Protein AF-A0A8T4ZL22-F1 (afdb_monomer_lite)

Radius of gyration: 16.52 Å; chains: 1; bounding box: 36×19×47 Å

Structure (mmCIF, N/CA/C/O backbone):
data_AF-A0A8T4ZL22-F1
#
_entry.id   AF-A0A8T4ZL22-F1
#
loop_
_atom_site.group_PDB
_atom_site.id
_atom_site.type_symbol
_atom_site.label_atom_id
_atom_site.label_alt_id
_atom_site.label_comp_id
_atom_site.label_asym_id
_atom_site.label_entity_id
_atom_site.label_seq_id
_atom_site.pdbx_PDB_ins_code
_atom_site.Cartn_x
_atom_site.Cartn_y
_atom_site.Cartn_z
_atom_site.occupancy
_atom_site.B_iso_or_equiv
_atom_site.auth_seq_id
_atom_site.auth_comp_id
_atom_site.auth_asym_id
_atom_site.auth_atom_id
_atom_site.pdbx_PDB_model_num
ATOM 1 N N . MET A 1 1 ? -17.546 -7.285 -23.115 1.00 44.75 1 MET A N 1
ATOM 2 C CA . MET A 1 1 ? -16.265 -7.163 -22.375 1.00 44.75 1 MET A CA 1
ATOM 3 C C . MET A 1 1 ? -15.105 -7.289 -23.357 1.00 44.75 1 MET A C 1
ATOM 5 O O . MET A 1 1 ? -14.164 -6.515 -23.236 1.00 44.75 1 MET A O 1
ATOM 9 N N . GLU A 1 2 ? -15.245 -8.153 -24.369 1.00 44.19 2 GLU A N 1
ATOM 10 C CA . GLU A 1 2 ? -14.410 -8.295 -25.574 1.00 44.19 2 GLU A CA 1
ATOM 11 C C . GLU A 1 2 ? -13.791 -6.997 -26.107 1.00 44.19 2 GLU A C 1
ATOM 13 O O . GLU A 1 2 ? -12.572 -6.904 -26.179 1.00 44.19 2 GLU A O 1
ATOM 18 N N . GLU A 1 3 ? -14.593 -5.983 -26.462 1.00 36.44 3 GLU A N 1
ATOM 19 C CA . GLU A 1 3 ? -14.105 -4.791 -27.189 1.00 36.44 3 GLU A CA 1
ATOM 20 C C . GLU A 1 3 ? -12.951 -4.055 -26.491 1.00 36.44 3 GLU A C 1
ATOM 22 O O . GLU A 1 3 ? -12.108 -3.444 -27.144 1.00 36.44 3 GLU A O 1
ATOM 27 N N . LYS A 1 4 ? -12.888 -4.136 -25.156 1.00 37.00 4 LYS A N 1
ATOM 28 C CA . LYS A 1 4 ? -11.855 -3.482 -24.341 1.00 37.00 4 LYS A CA 1
ATOM 29 C C . LYS A 1 4 ? -10.507 -4.201 -24.416 1.00 37.00 4 LYS A C 1
ATOM 31 O O . LYS A 1 4 ? -9.484 -3.562 -24.203 1.00 37.00 4 LYS A O 1
ATOM 36 N N . TYR A 1 5 ? -10.521 -5.500 -24.708 1.00 42.88 5 TYR A N 1
ATOM 37 C CA . TYR A 1 5 ? -9.331 -6.317 -24.939 1.00 42.88 5 TYR A CA 1
ATOM 38 C C . TYR A 1 5 ? -8.948 -6.296 -26.429 1.00 42.88 5 TYR A C 1
ATOM 40 O O . TYR A 1 5 ? -7.791 -6.039 -26.737 1.00 42.88 5 TYR A O 1
ATOM 48 N N . LEU A 1 6 ? -9.924 -6.356 -27.344 1.00 44.09 6 LEU A N 1
ATOM 49 C CA . LEU A 1 6 ? -9.715 -6.260 -28.802 1.00 44.09 6 LEU A CA 1
ATOM 50 C C . LEU A 1 6 ? -9.144 -4.913 -29.284 1.00 44.09 6 LEU A C 1
ATOM 52 O O . LEU A 1 6 ?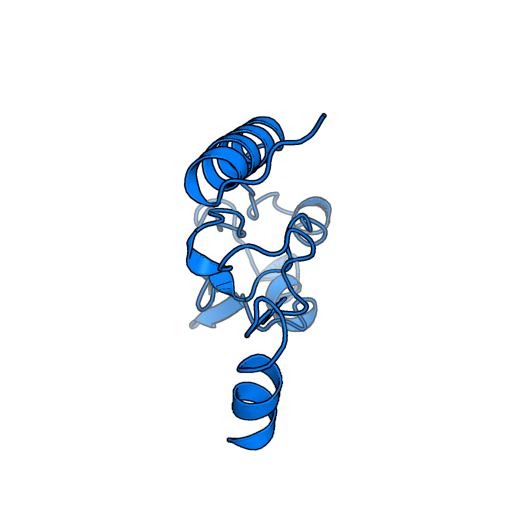 -8.434 -4.855 -30.285 1.00 44.09 6 LEU A O 1
ATOM 56 N N . ALA A 1 7 ? -9.451 -3.800 -28.609 1.00 41.69 7 ALA A N 1
ATOM 57 C CA . ALA A 1 7 ? -8.809 -2.510 -28.891 1.00 41.69 7 ALA A CA 1
ATOM 58 C C . ALA A 1 7 ? -7.392 -2.418 -28.300 1.00 41.69 7 ALA A C 1
ATOM 60 O O . ALA A 1 7 ? -6.558 -1.644 -28.769 1.00 41.69 7 ALA A O 1
ATOM 61 N N . ALA A 1 8 ? -7.130 -3.202 -27.255 1.00 42.50 8 ALA A N 1
ATOM 62 C CA . ALA A 1 8 ? -5.831 -3.298 -26.620 1.00 42.50 8 ALA A CA 1
ATOM 63 C C . ALA A 1 8 ? -4.870 -4.129 -27.494 1.00 42.50 8 ALA A C 1
ATOM 65 O O . ALA A 1 8 ? -3.717 -3.737 -27.680 1.00 42.50 8 ALA A O 1
ATOM 66 N N . GLU A 1 9 ? -5.411 -5.151 -28.159 1.00 44.50 9 GLU A N 1
ATOM 67 C CA . GLU A 1 9 ? -4.865 -5.900 -29.299 1.00 44.50 9 GLU A CA 1
ATOM 68 C C . GLU A 1 9 ? -4.646 -5.023 -30.577 1.00 44.50 9 GLU A C 1
ATOM 70 O O . GLU A 1 9 ? -4.795 -5.514 -31.691 1.00 44.50 9 GLU A O 1
ATOM 75 N N . ARG A 1 10 ? -4.298 -3.709 -30.462 1.00 41.94 10 ARG A N 1
ATOM 76 C CA . ARG A 1 10 ? -4.010 -2.779 -31.604 1.00 41.94 10 ARG A CA 1
ATOM 77 C C . ARG A 1 10 ? -2.966 -1.591 -31.458 1.00 41.94 10 ARG A C 1
ATOM 79 O O . ARG A 1 10 ? -3.118 -0.615 -32.190 1.00 41.94 10 ARG A O 1
ATOM 86 N N . TYR A 1 11 ? -1.897 -1.569 -30.609 1.00 42.81 11 TYR A N 1
ATOM 87 C CA . TYR A 1 11 ? -0.840 -0.484 -30.634 1.00 42.81 11 TYR A CA 1
ATOM 88 C C . TYR A 1 11 ? 0.720 -0.718 -30.383 1.00 42.81 11 TYR A C 1
ATOM 90 O O . TYR A 1 11 ? 1.511 0.072 -30.880 1.00 42.81 11 TYR A O 1
ATOM 98 N N . TYR A 1 12 ? 1.246 -1.744 -29.674 1.00 51.03 12 TYR A N 1
ATOM 99 C CA . TYR A 1 12 ? 2.666 -2.225 -29.653 1.00 51.03 12 TYR A CA 1
ATOM 100 C C . TYR A 1 12 ? 3.252 -2.584 -31.034 1.00 51.03 12 TYR A C 1
ATOM 102 O O . TYR A 1 12 ? 4.440 -2.346 -31.216 1.00 51.03 12 TYR A O 1
ATOM 110 N N . GLY A 1 13 ? 2.604 -3.301 -31.964 1.00 51.50 13 GLY A N 1
ATOM 111 C CA . GLY A 1 13 ? 1.216 -3.278 -32.464 1.00 51.50 13 GLY A CA 1
ATOM 112 C C . GLY A 1 13 ? -0.011 -3.692 -31.632 1.00 51.50 13 GLY A C 1
ATOM 113 O O . GLY A 1 13 ? -1.083 -3.610 -32.200 1.00 51.50 13 GLY A O 1
ATOM 114 N N . GLU A 1 14 ? 0.084 -4.026 -30.332 1.00 44.62 14 GLU A N 1
ATOM 115 C CA . GLU A 1 14 ? -0.989 -4.259 -29.319 1.00 44.62 14 GLU A CA 1
ATOM 116 C C . GLU A 1 14 ? -0.784 -3.623 -27.874 1.00 44.62 14 GLU A C 1
ATOM 118 O O . GLU A 1 14 ? -0.682 -4.352 -26.892 1.00 44.62 14 GLU A O 1
ATOM 123 N N . LYS A 1 15 ? -0.638 -2.281 -27.665 1.00 45.28 15 LYS A N 1
ATOM 124 C CA . LYS A 1 15 ? -0.145 -1.688 -26.372 1.00 45.28 15 LYS A CA 1
ATOM 125 C C . LYS A 1 15 ? -1.263 -1.560 -25.334 1.00 45.28 15 LYS A C 1
ATOM 127 O O . LYS A 1 15 ? -1.769 -0.465 -25.080 1.00 45.28 15 LYS A O 1
ATOM 132 N N . VAL A 1 16 ? -1.539 -2.651 -24.630 1.00 47.50 16 VAL A N 1
ATOM 133 C CA . VAL A 1 16 ? -2.344 -2.644 -23.400 1.00 47.50 16 VAL A CA 1
ATOM 134 C C . VAL A 1 16 ? -1.576 -1.967 -22.254 1.00 47.50 16 VAL A C 1
ATOM 136 O O . VAL A 1 16 ? -1.075 -2.615 -21.333 1.00 47.50 16 VAL A O 1
ATOM 139 N N . ILE A 1 17 ? -1.465 -0.635 -22.286 1.00 51.94 17 ILE A N 1
ATOM 140 C CA . ILE A 1 17 ? -1.069 0.136 -21.103 1.00 51.94 17 ILE A CA 1
ATOM 141 C C . ILE A 1 17 ? -2.268 0.115 -20.156 1.00 51.94 17 ILE A C 1
ATOM 143 O O . ILE A 1 17 ? -3.144 0.976 -20.214 1.00 51.94 17 ILE A O 1
ATOM 147 N N . ALA A 1 18 ? -2.329 -0.918 -19.316 1.00 55.28 18 ALA A N 1
ATOM 148 C CA . ALA A 1 18 ? -3.328 -1.016 -18.264 1.00 55.28 18 ALA A CA 1
ATOM 149 C C . ALA A 1 18 ? -3.287 0.290 -17.436 1.00 55.28 18 ALA A C 1
ATOM 151 O O . ALA A 1 18 ? -2.185 0.710 -17.070 1.00 55.28 18 ALA A O 1
ATOM 152 N N . PRO A 1 19 ? -4.421 0.962 -17.150 1.00 59.53 19 PRO A N 1
ATOM 153 C CA . PRO A 1 19 ? -4.434 2.297 -16.530 1.00 59.53 19 PRO A CA 1
ATOM 154 C C . PRO A 1 19 ? -3.685 2.367 -15.185 1.00 59.53 19 PRO A C 1
ATOM 156 O O . PRO A 1 19 ? -3.197 3.423 -14.792 1.00 59.53 19 PRO A O 1
ATOM 159 N N . GLN A 1 20 ? -3.528 1.225 -14.515 1.00 65.00 20 GLN A N 1
ATOM 160 C CA . GLN A 1 20 ? -2.734 1.017 -13.306 1.00 65.00 20 GLN A CA 1
ATOM 161 C C . GLN A 1 20 ? -1.203 0.953 -13.517 1.00 65.00 20 GLN A C 1
ATOM 163 O O . GLN A 1 20 ? -0.467 0.779 -12.544 1.00 65.00 20 GLN A O 1
ATOM 168 N N . ASN A 1 21 ? -0.690 1.061 -14.749 1.00 80.56 21 ASN A N 1
ATOM 169 C CA . ASN A 1 21 ? 0.739 0.967 -15.065 1.00 80.56 21 ASN A CA 1
ATOM 170 C C . ASN A 1 21 ? 1.196 1.951 -16.169 1.00 80.56 21 ASN A C 1
ATOM 172 O O . ASN A 1 21 ? 1.210 1.582 -17.344 1.00 80.56 21 ASN A O 1
ATOM 176 N N . PRO A 1 22 ? 1.700 3.150 -15.825 1.00 78.88 22 PRO A N 1
ATOM 177 C CA . PRO A 1 22 ? 2.174 4.124 -16.811 1.00 78.88 22 PRO A CA 1
ATOM 178 C C . PRO A 1 22 ? 3.480 3.716 -17.520 1.00 78.88 22 PRO A C 1
ATOM 180 O O . PRO A 1 22 ? 3.900 4.393 -18.454 1.00 78.88 22 PRO A O 1
ATOM 183 N N . PHE A 1 23 ? 4.152 2.635 -17.102 1.00 82.31 23 PHE A N 1
ATOM 184 C CA . PHE A 1 23 ? 5.466 2.255 -17.637 1.00 82.31 23 PHE A CA 1
ATOM 185 C C . PHE A 1 23 ? 5.414 1.429 -18.931 1.00 82.31 23 PHE A C 1
ATOM 187 O O . PHE A 1 23 ? 6.462 1.169 -19.516 1.00 82.31 23 PHE A O 1
ATOM 194 N N . GLY A 1 24 ? 4.228 1.016 -19.397 1.00 80.94 24 GLY A N 1
ATOM 195 C CA . GLY A 1 24 ? 4.079 0.324 -20.685 1.00 80.94 24 GLY A CA 1
ATOM 196 C C . GLY A 1 24 ? 4.710 -1.076 -20.748 1.00 80.94 24 GLY A C 1
ATOM 197 O O . GLY A 1 24 ? 5.147 -1.502 -21.821 1.00 80.94 24 GLY A O 1
ATOM 198 N N . PHE A 1 25 ? 4.740 -1.774 -19.610 1.00 84.44 25 PHE A N 1
ATOM 199 C CA . PHE A 1 25 ? 5.134 -3.183 -19.461 1.00 84.44 25 PHE A CA 1
ATOM 200 C C . PHE A 1 25 ? 3.933 -4.028 -18.994 1.00 84.44 25 PHE A C 1
ATOM 202 O O . PHE A 1 25 ? 2.983 -3.466 -18.438 1.00 84.44 25 PHE A O 1
ATOM 209 N N . PRO A 1 26 ? 3.959 -5.367 -19.123 1.00 86.62 26 PRO A N 1
ATOM 210 C CA . PRO A 1 26 ? 2.933 -6.213 -18.520 1.00 86.62 26 PRO A CA 1
ATOM 211 C C . PRO A 1 26 ? 2.866 -6.003 -17.003 1.00 86.62 26 PRO A C 1
ATOM 213 O O . PRO A 1 26 ? 3.873 -6.103 -16.299 1.00 86.62 26 PRO A O 1
ATOM 216 N N . ARG A 1 27 ? 1.669 -5.715 -16.476 1.00 87.75 27 ARG A N 1
ATOM 217 C CA . ARG A 1 27 ? 1.467 -5.377 -15.054 1.00 87.75 27 ARG A CA 1
ATOM 218 C C . ARG A 1 27 ? 1.910 -6.494 -14.099 1.00 87.75 27 ARG A C 1
ATOM 220 O O . ARG A 1 27 ? 2.331 -6.197 -12.979 1.00 87.75 27 ARG A O 1
ATOM 227 N N . ILE A 1 28 ? 1.842 -7.746 -14.550 1.00 90.06 28 ILE A N 1
ATOM 228 C CA . ILE A 1 28 ? 2.277 -8.939 -13.812 1.00 90.06 28 ILE A CA 1
ATOM 229 C C . ILE A 1 28 ? 3.791 -8.951 -13.531 1.00 90.06 28 ILE A C 1
ATOM 231 O O . ILE A 1 28 ? 4.211 -9.469 -12.505 1.00 90.06 28 ILE A O 1
ATOM 235 N N . GLU A 1 29 ? 4.612 -8.317 -14.377 1.00 90.12 29 GLU A N 1
ATOM 236 C CA . GLU A 1 29 ? 6.074 -8.295 -14.205 1.00 90.12 29 GLU A CA 1
ATOM 237 C C . GLU A 1 29 ? 6.585 -7.182 -13.280 1.00 90.12 29 GLU A C 1
ATOM 239 O O . GLU A 1 29 ? 7.782 -7.106 -13.002 1.00 90.12 29 GLU A O 1
ATOM 244 N N . ILE A 1 30 ? 5.700 -6.304 -12.801 1.00 92.50 30 ILE A N 1
ATOM 245 C CA . ILE A 1 30 ? 6.056 -5.277 -11.823 1.00 92.50 30 ILE A CA 1
ATOM 246 C C . ILE A 1 30 ? 5.580 -5.737 -10.444 1.00 92.50 30 ILE A C 1
ATOM 248 O O . ILE A 1 30 ? 4.397 -5.627 -10.103 1.00 92.50 30 ILE A O 1
ATOM 252 N N . SER A 1 31 ? 6.516 -6.204 -9.620 1.00 94.88 31 SER A N 1
ATOM 253 C CA . SER A 1 31 ? 6.287 -6.509 -8.206 1.00 94.88 31 SER A CA 1
ATOM 254 C C . SER A 1 31 ? 6.233 -5.208 -7.399 1.00 94.88 31 SER A C 1
ATOM 256 O O . SER A 1 31 ? 7.142 -4.886 -6.634 1.00 94.88 31 SER A O 1
ATOM 258 N N . TRP A 1 32 ? 5.159 -4.444 -7.615 1.00 95.38 32 TRP A N 1
ATOM 259 C CA . TRP A 1 32 ? 4.757 -3.265 -6.853 1.00 95.38 32 TRP A CA 1
ATOM 260 C C . TRP A 1 32 ? 3.302 -3.419 -6.427 1.00 95.38 32 TRP A C 1
ATOM 262 O O . TRP A 1 32 ? 2.399 -3.364 -7.262 1.00 95.38 32 TRP A O 1
ATOM 272 N N . TYR A 1 33 ? 3.073 -3.635 -5.139 1.00 96.62 33 TYR A N 1
ATOM 273 C CA . TYR A 1 33 ? 1.751 -3.798 -4.541 1.00 96.62 33 TYR A CA 1
ATOM 274 C C . TYR A 1 33 ? 1.869 -3.694 -3.015 1.00 96.62 33 TYR A C 1
ATOM 276 O O . TYR A 1 33 ? 2.971 -3.871 -2.484 1.00 96.62 33 TYR A O 1
ATOM 284 N N . PRO A 1 34 ? 0.774 -3.386 -2.300 1.00 97.69 34 PRO A N 1
ATOM 285 C CA . PRO A 1 34 ? 0.783 -3.364 -0.848 1.00 97.69 34 PRO A CA 1
ATOM 286 C C . PRO A 1 34 ? 0.950 -4.772 -0.270 1.00 97.69 34 PRO A C 1
ATOM 288 O O . PRO A 1 34 ? 0.511 -5.764 -0.846 1.00 97.69 34 PRO A O 1
ATOM 291 N N . THR A 1 35 ? 1.512 -4.832 0.930 1.00 98.00 35 THR A N 1
ATOM 292 C CA . THR A 1 35 ? 1.418 -5.970 1.852 1.00 98.00 35 THR A CA 1
ATOM 293 C C . THR A 1 35 ? 0.855 -5.480 3.183 1.00 98.00 35 THR A C 1
ATOM 295 O O . THR A 1 35 ? 0.963 -4.290 3.490 1.00 98.00 35 THR A O 1
ATOM 298 N N . ILE A 1 36 ? 0.246 -6.377 3.962 1.00 97.94 36 ILE A N 1
ATOM 299 C CA . ILE A 1 36 ? -0.287 -6.080 5.297 1.00 97.94 36 ILE A CA 1
ATOM 300 C C . ILE A 1 36 ? 0.488 -6.894 6.331 1.00 97.94 36 ILE A C 1
ATOM 302 O O . ILE A 1 36 ? 0.559 -8.116 6.233 1.00 97.94 36 ILE A O 1
ATOM 306 N N . ASP A 1 37 ? 1.029 -6.214 7.337 1.00 97.69 37 ASP A N 1
ATOM 307 C CA . ASP A 1 37 ? 1.572 -6.820 8.549 1.00 97.69 37 ASP A CA 1
ATOM 308 C C . ASP A 1 37 ? 0.412 -7.204 9.495 1.00 97.69 37 ASP A C 1
ATOM 310 O O . ASP A 1 37 ? -0.253 -6.313 10.039 1.00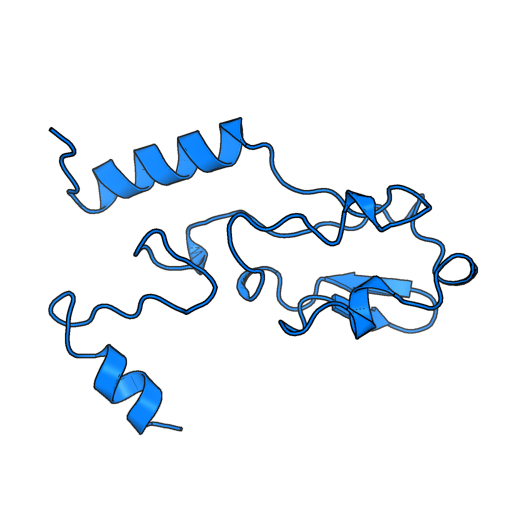 97.69 37 ASP A O 1
ATOM 314 N N . PRO A 1 38 ? 0.140 -8.506 9.719 1.00 94.94 38 PRO A N 1
ATOM 315 C CA . PRO A 1 38 ? -0.992 -8.953 10.527 1.00 94.94 38 PRO A CA 1
ATOM 316 C C . PRO A 1 38 ? -0.801 -8.726 12.033 1.00 94.94 38 PRO A C 1
ATOM 318 O O . PRO A 1 38 ? -1.772 -8.855 12.771 1.00 94.94 38 PRO A O 1
ATOM 321 N N . GLN A 1 39 ? 0.410 -8.398 12.503 1.00 96.44 39 GLN A N 1
ATOM 322 C CA . GLN A 1 39 ? 0.658 -8.033 13.904 1.00 96.44 39 GLN A CA 1
ATOM 323 C C . GLN A 1 39 ? 0.383 -6.546 14.166 1.00 96.44 39 GLN A C 1
ATOM 325 O O . GLN A 1 39 ? 0.105 -6.162 15.299 1.00 96.44 39 GLN A O 1
ATOM 330 N N . LYS A 1 40 ? 0.442 -5.708 13.122 1.00 97.00 40 LYS A N 1
ATOM 331 C CA . LYS A 1 40 ? 0.115 -4.274 13.190 1.00 97.00 40 LYS A CA 1
ATOM 332 C C . LYS A 1 40 ? -1.300 -3.949 12.715 1.00 97.00 40 LYS A C 1
ATOM 334 O O . LYS A 1 40 ? -1.804 -2.864 13.003 1.00 97.00 40 LYS A O 1
ATOM 339 N N . CYS A 1 41 ? -1.929 -4.817 11.926 1.00 97.31 41 CYS A N 1
ATOM 340 C CA . CYS A 1 41 ? -3.262 -4.567 11.385 1.00 97.31 41 CYS A CA 1
ATOM 341 C C . CYS A 1 41 ? -4.319 -4.626 12.497 1.00 97.31 41 CYS A C 1
ATOM 343 O O . CYS A 1 41 ? -4.543 -5.676 13.090 1.00 97.31 41 CYS A O 1
ATOM 345 N N . ASP A 1 42 ? -4.981 -3.498 12.746 1.00 95.75 42 ASP A N 1
ATOM 346 C CA . ASP A 1 42 ? -6.082 -3.378 13.700 1.00 95.75 42 ASP A CA 1
ATOM 347 C C . ASP A 1 42 ? -7.204 -2.550 13.051 1.00 95.75 42 ASP A C 1
ATOM 349 O O . ASP A 1 42 ? -7.182 -1.315 13.122 1.00 95.75 42 ASP A O 1
ATOM 353 N N . PRO A 1 43 ? -8.164 -3.202 12.367 1.00 94.50 43 PRO A N 1
ATOM 354 C CA . PRO A 1 43 ? -9.244 -2.504 11.677 1.00 94.50 43 PRO A CA 1
ATOM 355 C C . PRO A 1 43 ? -10.146 -1.675 12.598 1.00 94.50 43 PRO A C 1
ATOM 357 O O . PRO A 1 43 ? -10.777 -0.739 12.114 1.00 94.50 43 PRO A O 1
ATOM 360 N N . SER A 1 44 ? -10.167 -1.935 13.914 1.00 93.75 44 SER A N 1
ATOM 361 C CA . SER A 1 44 ? -10.952 -1.132 14.867 1.00 93.75 44 SER A CA 1
ATOM 362 C C . SER A 1 44 ? -10.465 0.321 14.969 1.00 93.75 44 SER A C 1
ATOM 364 O O . SER A 1 44 ? -11.236 1.211 15.316 1.00 93.75 44 SER A O 1
ATOM 366 N N . LYS A 1 45 ? -9.199 0.582 14.608 1.00 95.06 45 LYS A N 1
ATOM 367 C CA . LYS A 1 45 ? -8.580 1.918 14.629 1.00 95.06 45 LYS A CA 1
ATOM 368 C C . LYS A 1 45 ? -8.759 2.719 13.338 1.00 95.06 45 LYS A C 1
ATOM 370 O O . LYS A 1 45 ? -8.322 3.866 13.283 1.00 95.06 45 LYS A O 1
ATOM 375 N N . CYS A 1 46 ? -9.326 2.128 12.285 1.00 95.38 46 CYS A N 1
ATOM 376 C CA . CYS A 1 46 ? -9.466 2.786 10.981 1.00 95.38 46 CYS A CA 1
ATOM 377 C C . CYS A 1 46 ? -10.747 2.443 10.210 1.00 95.38 46 CYS A C 1
ATOM 379 O O . CYS A 1 46 ? -10.859 2.861 9.062 1.00 95.38 46 CYS A O 1
ATOM 381 N N . ASP A 1 47 ? -11.655 1.664 10.800 1.00 95.06 47 ASP A N 1
ATOM 382 C CA . ASP A 1 47 ? -12.887 1.148 10.188 1.00 95.06 47 ASP A CA 1
ATOM 383 C C . ASP A 1 47 ? -12.691 0.668 8.739 1.00 95.06 47 ASP A C 1
ATOM 385 O O . ASP A 1 47 ? -13.296 1.154 7.788 1.00 95.06 47 ASP A O 1
ATOM 389 N N . TYR A 1 48 ? -11.738 -0.253 8.562 1.00 95.44 48 TYR A N 1
ATOM 390 C CA . TYR A 1 48 ? -11.403 -0.857 7.266 1.00 95.44 48 TYR A CA 1
ATOM 391 C C . TYR A 1 48 ? -11.013 0.142 6.153 1.00 95.44 48 TYR A C 1
ATOM 393 O O . TYR A 1 48 ? -11.030 -0.233 4.983 1.00 95.44 48 TYR A O 1
ATOM 401 N N . PHE A 1 49 ? -10.568 1.366 6.491 1.00 96.12 49 PHE A N 1
ATOM 402 C CA . PHE A 1 49 ? -10.228 2.456 5.553 1.00 96.12 49 PHE A CA 1
ATOM 403 C C . PHE A 1 49 ? -9.528 2.023 4.254 1.00 96.12 49 PHE A C 1
ATOM 405 O O . PHE A 1 49 ? -9.823 2.556 3.189 1.00 96.12 49 PHE A O 1
ATOM 412 N N . CYS A 1 50 ? -8.576 1.086 4.308 1.00 97.12 50 CYS A N 1
ATOM 413 C CA . CYS A 1 50 ? -7.844 0.642 3.121 1.00 97.12 50 CYS A CA 1
ATOM 414 C C . CYS A 1 50 ? -8.697 -0.117 2.094 1.00 97.12 50 CYS A C 1
ATOM 416 O O . CYS A 1 50 ? -8.352 -0.071 0.915 1.00 97.12 50 CYS A O 1
ATOM 418 N N . VAL A 1 51 ? -9.784 -0.770 2.513 1.00 97.06 51 VAL A N 1
ATOM 419 C CA . VAL A 1 51 ? -10.768 -1.412 1.629 1.00 97.06 51 VAL A CA 1
ATOM 420 C C . VAL A 1 51 ? -11.573 -0.327 0.912 1.00 97.06 51 VAL A C 1
ATOM 422 O O . VAL A 1 51 ? -11.473 -0.207 -0.307 1.00 97.06 51 VAL A O 1
ATOM 425 N N . GLU A 1 52 ? -12.244 0.546 1.669 1.00 95.19 52 GLU A N 1
ATOM 426 C CA . GLU A 1 52 ? -13.094 1.626 1.137 1.00 95.19 52 GLU A CA 1
ATOM 427 C C . GLU A 1 52 ? -12.322 2.634 0.269 1.00 95.19 52 GLU A C 1
ATOM 429 O O . GLU A 1 52 ? -12.790 3.068 -0.783 1.00 95.19 52 GLU A O 1
ATOM 434 N N . TYR A 1 53 ? -11.096 2.989 0.666 1.00 94.88 53 TYR A N 1
ATOM 435 C CA . TYR A 1 53 ? -10.250 3.919 -0.084 1.00 94.88 53 TYR A CA 1
ATOM 436 C C . TYR A 1 53 ? -9.713 3.329 -1.402 1.00 94.88 53 TYR A C 1
ATOM 438 O O . TYR A 1 53 ? -9.312 4.067 -2.3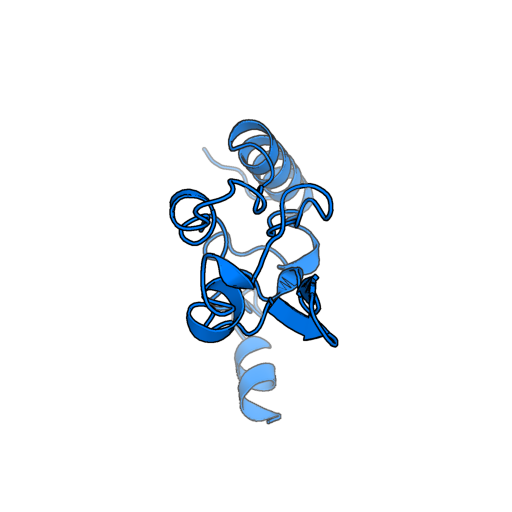08 1.00 94.88 53 TYR A O 1
ATOM 446 N N . CYS A 1 54 ? -9.641 2.002 -1.533 1.00 95.81 54 CYS A N 1
ATOM 447 C CA . CYS A 1 54 ? -9.004 1.378 -2.684 1.00 95.81 54 CYS A CA 1
ATOM 448 C C . CYS A 1 54 ? -9.989 1.163 -3.837 1.00 95.81 54 CYS A C 1
ATOM 450 O O . CYS A 1 54 ? -10.506 0.068 -4.041 1.00 95.81 54 CYS A O 1
ATOM 452 N N . HIS A 1 55 ? -10.142 2.178 -4.693 1.00 92.19 55 HIS A N 1
ATOM 453 C CA . HIS A 1 55 ? -10.932 2.073 -5.932 1.00 92.19 55 HIS A CA 1
ATOM 454 C C . HIS A 1 55 ? -10.511 0.903 -6.851 1.00 92.19 55 HIS A C 1
ATOM 456 O O . HIS A 1 55 ? -11.309 0.435 -7.658 1.00 92.19 55 HIS A O 1
ATOM 462 N N . MET A 1 56 ? -9.270 0.417 -6.718 1.00 93.56 56 MET A N 1
ATOM 463 C CA . MET A 1 56 ? -8.740 -0.735 -7.458 1.00 93.56 56 MET A CA 1
ATOM 464 C C . MET A 1 56 ? -9.078 -2.096 -6.818 1.00 93.56 56 MET A C 1
ATOM 466 O O . MET A 1 56 ? -8.634 -3.119 -7.326 1.00 93.56 56 MET A O 1
ATOM 470 N N . LYS A 1 57 ? -9.827 -2.136 -5.706 1.00 94.69 57 LYS A N 1
ATOM 471 C CA . LYS A 1 57 ? -10.262 -3.369 -5.016 1.00 94.69 57 LYS A CA 1
ATOM 472 C C . LYS A 1 57 ? -9.125 -4.356 -4.698 1.00 94.69 57 LYS A C 1
ATOM 474 O O . LYS A 1 57 ? -9.299 -5.566 -4.728 1.00 94.69 57 LYS A O 1
ATOM 479 N N . VAL A 1 58 ? -7.944 -3.821 -4.386 1.00 97.25 58 VAL A N 1
ATOM 480 C CA . VAL A 1 58 ? -6.745 -4.608 -4.032 1.00 97.25 58 VAL A CA 1
ATOM 481 C C . VAL A 1 58 ? -6.916 -5.305 -2.680 1.00 97.25 58 VAL A C 1
ATOM 483 O O . VAL A 1 58 ? -6.303 -6.344 -2.436 1.00 97.25 58 VAL A O 1
ATOM 486 N N . PHE A 1 59 ? -7.732 -4.720 -1.801 1.00 97.94 59 PHE A N 1
ATOM 487 C CA . PHE A 1 59 ? -7.990 -5.196 -0.451 1.00 97.94 59 PHE A CA 1
ATOM 488 C C . PHE A 1 59 ? -9.432 -5.675 -0.301 1.00 97.94 59 PHE A C 1
ATOM 490 O O . PHE A 1 59 ? -10.346 -5.024 -0.803 1.00 97.94 59 PHE A O 1
ATOM 497 N N . GLU A 1 60 ? -9.628 -6.729 0.485 1.00 97.31 60 GLU A N 1
ATOM 498 C CA . GLU A 1 60 ? -10.946 -7.178 0.940 1.00 97.31 60 GLU A CA 1
ATOM 499 C C . GLU A 1 60 ? -10.954 -7.433 2.448 1.00 97.31 60 GLU A C 1
ATOM 501 O O . GLU A 1 60 ? -9.929 -7.747 3.066 1.00 97.31 60 GLU A O 1
ATOM 506 N N . ARG A 1 61 ? -12.142 -7.308 3.043 1.00 95.69 61 ARG A N 1
ATOM 507 C CA . ARG A 1 61 ? -12.407 -7.695 4.427 1.00 95.69 61 ARG A CA 1
ATOM 508 C C . ARG A 1 61 ? -12.663 -9.200 4.497 1.00 95.69 61 ARG A C 1
ATOM 510 O O . ARG A 1 61 ? -13.622 -9.695 3.916 1.00 95.69 61 ARG A O 1
ATOM 517 N N . VAL A 1 62 ? -11.854 -9.904 5.282 1.00 93.75 62 VAL A N 1
ATOM 518 C CA . VAL A 1 62 ? -11.999 -11.338 5.552 1.00 93.75 62 VAL A CA 1
ATOM 519 C C . VAL A 1 62 ? -12.219 -11.510 7.053 1.00 93.75 62 VAL A C 1
ATOM 521 O O . VAL A 1 62 ? -11.273 -11.515 7.839 1.00 93.75 62 VAL A O 1
ATOM 524 N N . GLY A 1 63 ? -13.491 -11.584 7.452 1.00 91.75 63 GLY A N 1
ATOM 525 C CA . GLY A 1 63 ? -13.902 -11.635 8.858 1.00 91.75 63 GLY A CA 1
ATOM 526 C C . GLY A 1 63 ? -13.633 -10.322 9.602 1.00 91.75 63 GLY A C 1
ATOM 527 O O . GLY A 1 63 ? -14.232 -9.286 9.299 1.00 91.75 63 GLY A O 1
ATOM 528 N N . ASP A 1 64 ? -12.746 -10.388 10.592 1.00 91.38 64 ASP A N 1
ATOM 529 C CA . ASP A 1 64 ? -12.242 -9.277 11.410 1.00 91.38 64 ASP A CA 1
ATOM 530 C C . ASP A 1 64 ? -10.941 -8.654 10.862 1.00 91.38 64 ASP A C 1
ATOM 532 O O . ASP A 1 64 ? -10.412 -7.711 11.448 1.00 91.38 64 ASP A O 1
ATOM 536 N N . LYS A 1 65 ? -10.412 -9.171 9.743 1.00 92.44 65 LYS A N 1
ATOM 537 C CA . LYS A 1 65 ? -9.120 -8.774 9.160 1.00 92.44 65 LYS A CA 1
ATOM 538 C C . LYS A 1 65 ? -9.262 -8.237 7.741 1.00 92.44 65 LYS A C 1
ATOM 540 O O . LYS A 1 65 ? -10.305 -8.363 7.101 1.00 92.44 65 LYS A O 1
ATOM 545 N N . VAL A 1 66 ? -8.177 -7.654 7.237 1.00 96.81 66 VAL A N 1
ATOM 546 C CA . VAL A 1 66 ? -8.030 -7.246 5.834 1.00 96.81 66 VAL A CA 1
ATOM 547 C C . VAL A 1 66 ? -6.976 -8.119 5.162 1.00 96.81 66 VAL A C 1
ATOM 549 O O . VAL A 1 66 ? -5.930 -8.392 5.751 1.00 96.81 66 VAL A O 1
ATOM 552 N N . GLN A 1 67 ? -7.238 -8.531 3.924 1.00 97.19 67 GLN A N 1
ATOM 553 C CA . GLN A 1 67 ? -6.284 -9.239 3.069 1.00 97.19 67 GLN A CA 1
ATOM 554 C C . GLN A 1 67 ? -6.053 -8.477 1.761 1.00 97.19 67 GLN A C 1
ATOM 556 O O . GLN A 1 67 ? -6.879 -7.665 1.351 1.00 97.19 67 GLN A O 1
ATOM 561 N N . VAL A 1 68 ? -4.916 -8.738 1.114 1.00 97.75 68 VAL A N 1
ATOM 562 C CA . VAL A 1 68 ? -4.621 -8.282 -0.252 1.00 97.75 68 VAL A CA 1
ATOM 563 C C . VAL A 1 68 ? -5.037 -9.403 -1.201 1.00 97.75 68 VAL A C 1
ATOM 565 O O . VAL A 1 68 ? -4.398 -10.452 -1.202 1.00 97.75 68 VAL A O 1
ATOM 568 N N . VAL A 1 69 ? -6.108 -9.194 -1.966 1.00 97.31 69 VAL A N 1
ATOM 569 C CA . VAL A 1 69 ? -6.717 -10.227 -2.828 1.00 97.31 69 VAL A CA 1
ATOM 570 C C . VAL A 1 69 ? -6.333 -10.083 -4.298 1.00 97.31 69 VAL A C 1
ATOM 572 O O . VAL A 1 69 ? -6.131 -11.087 -4.974 1.00 97.31 69 VAL A O 1
ATOM 575 N N . ASP A 1 70 ? -6.142 -8.851 -4.776 1.00 95.25 70 ASP A N 1
ATOM 576 C CA . ASP A 1 70 ? -5.656 -8.568 -6.129 1.00 95.25 70 ASP A CA 1
ATOM 577 C C . ASP A 1 70 ? -4.466 -7.593 -6.077 1.00 95.25 70 ASP A C 1
ATOM 579 O O . ASP A 1 70 ? -4.617 -6.382 -6.279 1.00 95.25 70 ASP A O 1
ATOM 583 N N . PRO A 1 71 ? -3.251 -8.088 -5.769 1.00 95.19 71 PRO A N 1
ATOM 584 C CA . PRO A 1 71 ? -2.066 -7.240 -5.681 1.00 95.19 71 PRO A CA 1
ATOM 585 C C . PRO A 1 71 ? -1.750 -6.549 -7.016 1.00 95.19 71 PRO A C 1
ATOM 587 O O . PRO A 1 71 ? -1.354 -5.380 -7.035 1.00 95.19 71 PRO A O 1
ATOM 590 N N . HIS A 1 72 ? -1.945 -7.232 -8.147 1.00 92.44 72 HIS A N 1
ATOM 591 C CA . HIS A 1 72 ? -1.562 -6.704 -9.456 1.00 92.44 72 HIS A CA 1
ATOM 592 C C . HIS A 1 72 ? -2.552 -5.676 -10.016 1.00 92.44 72 HIS A C 1
ATOM 594 O O . HIS A 1 72 ? -2.166 -4.902 -10.892 1.00 92.44 72 HIS A O 1
ATOM 600 N N . ASN A 1 73 ? -3.759 -5.538 -9.465 1.00 93.06 73 ASN A N 1
ATOM 601 C CA . ASN A 1 73 ? -4.613 -4.394 -9.788 1.00 93.06 73 ASN A CA 1
ATOM 602 C C . ASN A 1 73 ? -4.169 -3.080 -9.112 1.00 93.06 73 ASN A C 1
ATOM 604 O O . ASN A 1 73 ? -4.685 -2.011 -9.426 1.00 93.06 73 ASN A O 1
ATOM 608 N N . CYS A 1 74 ? -3.174 -3.104 -8.214 1.00 94.25 74 CYS A N 1
ATOM 609 C CA . CY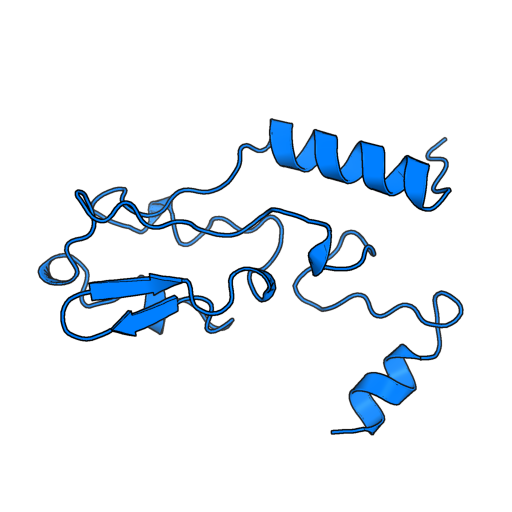S A 1 74 ? -2.660 -1.884 -7.591 1.00 94.25 74 CYS A CA 1
ATOM 610 C C . CYS A 1 74 ? -1.974 -0.947 -8.608 1.00 94.25 74 CYS A C 1
ATOM 612 O O . CYS A 1 74 ? -1.161 -1.395 -9.423 1.00 94.25 74 CYS A O 1
ATOM 614 N N . ASN A 1 75 ? -2.245 0.359 -8.510 1.00 91.75 75 ASN A N 1
ATOM 615 C CA . ASN A 1 75 ? -1.638 1.398 -9.349 1.00 91.75 75 ASN A CA 1
ATOM 616 C C . ASN A 1 75 ? -0.146 1.582 -9.033 1.00 91.75 75 ASN A C 1
ATOM 618 O O . ASN A 1 75 ? 0.218 1.964 -7.923 1.00 91.75 75 ASN A O 1
ATOM 622 N N . VAL A 1 76 ? 0.723 1.400 -10.024 1.00 92.12 76 VAL A N 1
ATOM 623 C CA . VAL A 1 76 ? 2.166 1.664 -9.917 1.00 92.12 76 VAL A CA 1
ATOM 624 C C . VAL A 1 76 ? 2.444 3.124 -10.316 1.00 92.12 76 VAL A C 1
ATOM 626 O O . VAL A 1 76 ? 1.936 3.551 -11.351 1.00 92.12 76 VAL A O 1
ATOM 629 N N . PRO A 1 77 ? 3.250 3.918 -9.578 1.00 92.06 77 PRO A N 1
ATOM 630 C CA . PRO A 1 77 ? 3.973 3.627 -8.335 1.00 92.06 77 PRO A CA 1
ATOM 631 C C . PRO A 1 77 ? 3.245 4.168 -7.085 1.00 92.06 77 PRO A C 1
ATOM 633 O O . PRO A 1 77 ? 3.869 4.745 -6.191 1.00 92.06 77 PRO A O 1
ATOM 636 N N . SER A 1 78 ? 1.914 4.068 -7.031 1.00 92.50 78 SER A N 1
ATOM 637 C CA . SER A 1 78 ? 1.132 4.608 -5.914 1.00 92.50 78 SER A CA 1
ATOM 638 C C . SER A 1 78 ? 1.415 3.833 -4.629 1.00 92.50 78 SER A C 1
ATOM 640 O O . SER A 1 78 ? 1.458 2.606 -4.625 1.00 92.50 78 SER A O 1
ATOM 642 N N . GLN A 1 79 ? 1.570 4.574 -3.534 1.00 95.69 79 GLN A N 1
ATOM 643 C CA . GLN A 1 79 ? 1.679 4.061 -2.163 1.00 95.69 79 GLN A CA 1
ATOM 644 C C . GLN A 1 79 ? 0.773 4.844 -1.195 1.00 95.69 79 GLN A C 1
ATOM 646 O O . GLN A 1 79 ? 0.965 4.816 0.014 1.00 95.69 79 GLN A O 1
ATOM 651 N N . SER A 1 80 ? -0.209 5.583 -1.726 1.00 95.38 80 SER A N 1
ATOM 652 C CA . SER A 1 80 ? -1.010 6.586 -0.996 1.00 95.38 80 SER A CA 1
ATOM 653 C C . SER A 1 80 ? -1.832 6.045 0.181 1.00 95.38 80 SER A C 1
ATOM 655 O O . SER A 1 80 ? -2.167 6.812 1.082 1.00 95.38 80 SER A O 1
ATOM 657 N N . CYS A 1 81 ? -2.128 4.743 0.214 1.00 96.50 81 CYS A N 1
ATOM 658 C CA . CYS A 1 81 ? -2.785 4.093 1.349 1.00 96.50 81 CYS A CA 1
ATOM 659 C C . CYS A 1 81 ? -1.836 3.809 2.529 1.00 96.50 81 CYS A C 1
ATOM 661 O O . CYS A 1 81 ? -2.297 3.796 3.667 1.00 96.50 81 CYS A O 1
ATOM 663 N N . ALA A 1 82 ? -0.528 3.635 2.297 1.00 97.19 82 ALA A N 1
ATOM 664 C CA . ALA A 1 82 ? 0.435 3.316 3.352 1.00 97.19 82 ALA A CA 1
ATOM 665 C C . ALA A 1 82 ? 0.562 4.411 4.434 1.00 97.19 82 ALA A C 1
ATOM 667 O O . ALA A 1 82 ? 0.321 4.094 5.598 1.00 97.19 82 ALA A O 1
ATOM 668 N N . PRO A 1 83 ? 0.823 5.699 4.111 1.00 96.75 83 PRO A N 1
ATOM 669 C CA . PRO A 1 83 ? 0.932 6.755 5.123 1.00 96.75 83 PRO A CA 1
ATOM 670 C C . PRO A 1 83 ? -0.411 7.127 5.775 1.00 96.75 83 PRO A C 1
ATOM 672 O O . PRO A 1 83 ? -0.437 7.941 6.691 1.00 96.75 83 PRO A O 1
ATOM 675 N N . ARG A 1 84 ? -1.530 6.560 5.301 1.00 96.31 84 ARG A N 1
ATOM 676 C CA . ARG A 1 84 ? -2.870 6.740 5.883 1.00 96.31 84 ARG A CA 1
ATOM 677 C C . ARG A 1 84 ? -3.296 5.582 6.782 1.00 96.31 84 ARG A C 1
ATOM 679 O O . ARG A 1 84 ? -4.333 5.675 7.424 1.00 96.31 84 ARG A O 1
ATOM 686 N N . CYS A 1 85 ? -2.522 4.498 6.838 1.00 97.56 85 CYS A N 1
ATOM 687 C CA . CYS A 1 85 ? -2.755 3.412 7.780 1.00 97.56 85 CYS A CA 1
ATOM 688 C C . CYS A 1 85 ? -2.290 3.861 9.179 1.00 97.56 85 CYS A C 1
ATOM 690 O O . CYS A 1 85 ? -1.079 3.964 9.388 1.00 97.56 85 CYS A O 1
ATOM 692 N N . PRO A 1 86 ? -3.190 4.107 10.154 1.00 96.50 86 PRO A N 1
ATOM 693 C CA . PRO A 1 86 ? -2.802 4.693 11.442 1.00 96.50 86 PRO A CA 1
ATOM 694 C C . PRO A 1 86 ? -1.940 3.758 12.300 1.00 96.50 86 PRO A C 1
ATOM 696 O O . PRO A 1 86 ? -1.301 4.209 13.245 1.00 96.50 86 PRO A O 1
ATOM 699 N N . THR A 1 87 ? -1.891 2.464 11.972 1.00 96.75 87 THR A N 1
ATOM 700 C CA . THR A 1 87 ? -1.045 1.473 12.651 1.00 96.75 87 THR A CA 1
ATOM 701 C C . THR A 1 87 ? 0.236 1.123 11.888 1.00 96.75 87 THR A C 1
ATOM 703 O O . THR A 1 87 ? 1.010 0.284 12.345 1.00 96.75 87 THR A O 1
ATOM 706 N N . GLY A 1 88 ? 0.475 1.727 10.716 1.00 97.38 88 GLY A N 1
ATOM 707 C CA . GLY A 1 88 ? 1.647 1.424 9.886 1.00 97.38 88 GLY A CA 1
ATOM 708 C C . GLY A 1 88 ? 1.704 -0.025 9.379 1.00 97.38 88 GLY A C 1
ATOM 709 O O . GLY A 1 88 ? 2.789 -0.537 9.110 1.00 97.38 88 GLY A O 1
ATOM 710 N N . ALA A 1 89 ? 0.556 -0.705 9.276 1.00 98.12 89 ALA A N 1
ATOM 711 C CA . ALA A 1 89 ? 0.480 -2.103 8.849 1.00 98.12 89 ALA A CA 1
ATOM 712 C C . ALA A 1 89 ? 0.674 -2.303 7.337 1.00 98.12 89 ALA A C 1
ATOM 714 O O . ALA A 1 89 ? 1.049 -3.393 6.916 1.00 98.12 89 ALA A O 1
ATOM 715 N N . ILE A 1 90 ? 0.412 -1.280 6.516 1.00 98.25 90 ILE A N 1
ATOM 716 C CA . ILE A 1 90 ? 0.545 -1.361 5.056 1.00 98.25 90 ILE A CA 1
ATOM 717 C C . ILE A 1 90 ? 1.964 -0.968 4.641 1.00 98.25 90 ILE A C 1
ATOM 719 O O . ILE A 1 90 ? 2.403 0.146 4.923 1.00 98.25 90 ILE A O 1
ATOM 723 N N . SER A 1 91 ? 2.650 -1.845 3.907 1.00 97.94 91 SER A N 1
ATOM 724 C CA . SER A 1 91 ? 3.980 -1.569 3.348 1.00 97.94 91 SER A CA 1
ATOM 725 C C . SER A 1 91 ? 4.047 -1.837 1.841 1.00 97.94 91 SER A C 1
ATOM 727 O O . SER A 1 91 ? 3.240 -2.594 1.303 1.00 97.94 91 SER A O 1
ATOM 729 N N . PHE A 1 92 ? 5.008 -1.210 1.160 1.00 98.06 92 PHE A N 1
ATOM 730 C CA . PHE A 1 92 ? 5.273 -1.372 -0.273 1.00 98.06 92 PHE 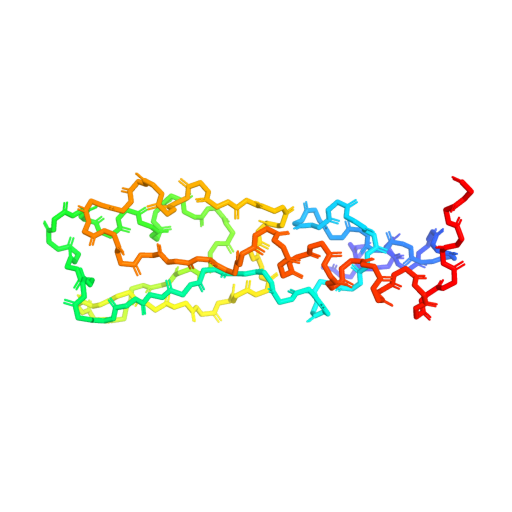A CA 1
ATOM 731 C C . PHE A 1 92 ? 6.755 -1.710 -0.510 1.00 98.06 92 PHE A C 1
ATOM 733 O O . PHE A 1 92 ? 7.605 -1.352 0.312 1.00 98.06 92 PHE A O 1
ATOM 740 N N . PRO A 1 93 ? 7.098 -2.332 -1.653 1.00 96.81 93 PRO A N 1
ATOM 741 C CA . PRO A 1 93 ? 8.474 -2.443 -2.126 1.00 96.81 93 PRO A CA 1
ATOM 742 C C . PRO A 1 93 ? 9.180 -1.081 -2.190 1.00 96.81 93 PRO A C 1
ATOM 744 O O . PRO A 1 93 ? 8.561 -0.040 -2.404 1.00 96.81 93 PRO A O 1
ATOM 747 N N . SER A 1 94 ? 10.504 -1.067 -2.025 1.00 96.19 94 SER A N 1
ATOM 748 C CA . SER A 1 94 ? 11.251 0.197 -2.041 1.00 96.19 94 SER A CA 1
ATOM 749 C C . SER A 1 94 ? 11.267 0.853 -3.431 1.00 96.19 94 SER A C 1
ATOM 751 O O . SER A 1 94 ? 11.278 0.186 -4.464 1.00 96.19 94 SER A O 1
ATOM 753 N N . GLN A 1 95 ? 11.399 2.180 -3.490 1.00 93.50 95 GLN A N 1
ATOM 754 C CA . GLN A 1 95 ? 11.571 2.882 -4.773 1.00 93.50 95 GLN A CA 1
ATOM 755 C C . GLN A 1 95 ? 12.856 2.461 -5.520 1.00 93.50 95 GLN A C 1
ATOM 757 O O . GLN A 1 95 ? 12.928 2.555 -6.745 1.00 93.50 95 GLN A O 1
ATOM 762 N N . LYS A 1 96 ? 13.878 1.967 -4.802 1.00 95.81 96 LYS A N 1
ATOM 763 C CA . LYS A 1 96 ? 15.093 1.377 -5.393 1.00 95.81 96 LYS A CA 1
ATOM 764 C C . LYS A 1 96 ? 14.788 0.041 -6.081 1.00 95.81 96 LYS A C 1
ATOM 766 O O . LYS A 1 96 ? 15.319 -0.223 -7.157 1.00 95.81 96 LYS A O 1
ATOM 771 N N . GLU A 1 97 ? 13.924 -0.766 -5.472 1.00 95.75 97 GLU A N 1
ATOM 772 C CA . GLU A 1 97 ? 13.439 -2.041 -6.004 1.00 95.75 97 GLU A CA 1
ATOM 773 C C . GLU A 1 97 ? 12.658 -1.826 -7.308 1.00 95.75 97 GLU A C 1
ATOM 775 O O . GLU A 1 97 ? 13.037 -2.375 -8.343 1.00 95.75 97 GLU A O 1
ATOM 780 N N . LEU A 1 98 ? 11.677 -0.915 -7.306 1.00 94.81 98 LEU A N 1
ATOM 781 C CA . LEU A 1 98 ? 10.920 -0.558 -8.512 1.00 94.81 98 LEU A CA 1
ATOM 782 C C . LEU A 1 98 ? 11.829 -0.054 -9.646 1.00 94.81 98 LEU A C 1
ATOM 784 O O . LEU A 1 98 ? 11.714 -0.506 -10.785 1.00 94.81 98 LEU A O 1
ATOM 788 N N . LYS A 1 99 ? 12.774 0.851 -9.349 1.00 94.38 99 LYS A N 1
ATOM 789 C CA . LYS A 1 99 ? 13.746 1.337 -10.346 1.00 94.38 99 LYS A CA 1
ATOM 790 C C . LYS A 1 99 ? 14.583 0.201 -10.944 1.00 94.38 99 LYS A C 1
ATOM 792 O O . LYS A 1 99 ? 14.859 0.238 -12.143 1.00 94.38 99 LYS A O 1
ATOM 797 N N . ARG A 1 100 ? 14.963 -0.809 -10.145 1.00 96.19 100 ARG A N 1
ATOM 798 C CA . ARG A 1 100 ? 15.685 -1.994 -10.636 1.00 96.19 100 ARG A CA 1
ATOM 799 C C . ARG A 1 100 ? 14.807 -2.815 -11.578 1.00 96.19 100 ARG A C 1
ATOM 801 O O . ARG A 1 100 ? 15.233 -3.062 -12.701 1.00 96.19 100 ARG A O 1
ATOM 808 N N . GLN A 1 101 ? 13.583 -3.158 -11.172 1.00 94.50 101 GLN A N 1
ATOM 809 C CA . GLN A 1 101 ? 12.632 -3.899 -12.014 1.00 94.50 101 GLN A CA 1
ATOM 810 C C . GLN A 1 101 ? 12.412 -3.200 -13.363 1.00 94.50 101 GLN A C 1
ATOM 812 O O . GLN A 1 101 ? 12.621 -3.798 -14.414 1.00 94.50 101 GLN A O 1
ATOM 817 N N . LEU A 1 102 ? 12.113 -1.896 -13.354 1.00 91.06 102 LEU A N 1
ATOM 818 C CA . LEU A 1 102 ? 11.899 -1.116 -14.578 1.00 91.06 102 LEU A CA 1
ATOM 819 C C . LEU A 1 102 ? 13.147 -1.025 -15.478 1.00 91.06 102 LEU A C 1
ATOM 821 O O . LEU A 1 102 ? 13.012 -0.819 -16.683 1.00 91.06 102 LEU A O 1
ATOM 825 N N . ARG A 1 103 ? 14.368 -1.136 -14.939 1.00 92.00 103 ARG A N 1
ATOM 826 C CA . ARG A 1 103 ? 15.598 -1.194 -15.751 1.00 92.00 103 ARG A CA 1
ATOM 827 C C . ARG A 1 103 ? 15.743 -2.541 -16.450 1.00 92.00 103 ARG A C 1
ATOM 829 O O . ARG A 1 103 ? 16.071 -2.576 -17.632 1.00 92.00 103 ARG A O 1
ATOM 836 N N . GLU A 1 104 ? 15.498 -3.633 -15.737 1.00 92.81 104 GLU A N 1
ATOM 837 C CA . GLU A 1 104 ? 15.604 -4.973 -16.316 1.00 92.81 104 GLU A CA 1
ATOM 838 C C . GLU A 1 104 ? 14.461 -5.243 -17.316 1.00 92.81 104 GLU A C 1
ATOM 840 O O . GLU A 1 104 ? 14.707 -5.823 -18.370 1.00 92.81 104 GLU A O 1
ATOM 845 N N . LEU A 1 105 ? 13.261 -4.690 -17.087 1.00 89.12 105 LEU A N 1
ATOM 846 C CA . LEU A 1 105 ? 12.163 -4.696 -18.063 1.00 89.12 105 LEU A CA 1
ATOM 847 C C . LEU A 1 105 ? 12.496 -3.920 -19.346 1.00 89.12 105 LEU A C 1
ATOM 849 O O . LEU A 1 105 ? 12.228 -4.421 -20.436 1.00 89.12 105 LEU A O 1
ATOM 853 N N . ARG A 1 106 ? 13.138 -2.744 -19.252 1.00 86.31 106 ARG A N 1
ATOM 854 C CA . ARG A 1 106 ? 13.612 -2.015 -20.446 1.00 86.31 106 ARG A CA 1
ATOM 855 C C . ARG A 1 106 ? 14.553 -2.867 -21.296 1.00 86.31 106 ARG A C 1
ATOM 857 O O . ARG A 1 106 ? 14.340 -2.955 -22.498 1.00 86.31 106 ARG A O 1
ATOM 864 N N . LYS A 1 107 ? 15.529 -3.543 -20.675 1.00 88.00 107 LYS A N 1
ATOM 865 C CA . LYS A 1 107 ? 16.438 -4.467 -21.378 1.00 88.00 107 LYS A CA 1
ATOM 866 C C . LYS A 1 107 ? 15.684 -5.638 -22.010 1.00 88.00 107 LYS A C 1
ATOM 868 O O . LYS A 1 107 ? 15.868 -5.897 -23.192 1.00 88.00 107 LYS A O 1
ATOM 873 N N . LYS A 1 108 ? 14.829 -6.321 -21.234 1.00 85.44 108 LYS A N 1
ATOM 874 C CA . LYS A 1 108 ? 14.049 -7.489 -21.679 1.00 85.44 108 LYS A CA 1
ATOM 875 C C . LYS A 1 108 ? 13.204 -7.179 -22.917 1.00 85.44 108 LYS A C 1
ATOM 877 O O . LYS A 1 108 ? 13.121 -8.006 -23.815 1.00 85.44 108 LYS A O 1
ATOM 882 N N . TYR A 1 109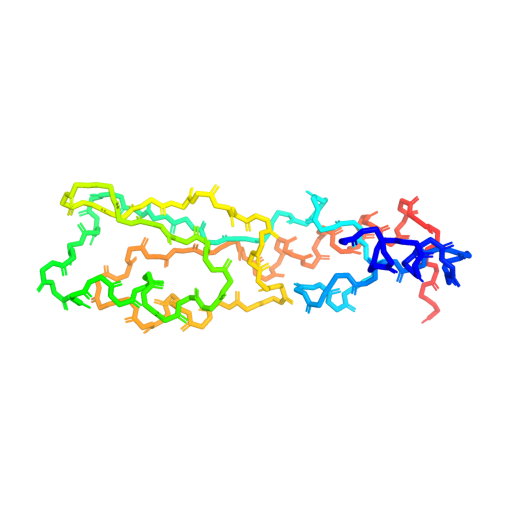 ? 12.597 -5.994 -22.955 1.00 82.12 109 TYR A N 1
ATOM 883 C CA . TYR A 1 109 ? 11.708 -5.558 -24.031 1.00 82.12 109 TYR A CA 1
ATOM 884 C C . TYR A 1 109 ? 12.374 -4.640 -25.076 1.00 82.12 109 TYR A C 1
ATOM 886 O O . TYR A 1 109 ? 11.672 -4.048 -25.890 1.00 82.12 109 TYR A O 1
ATOM 894 N N . GLY A 1 110 ? 13.706 -4.502 -25.071 1.00 73.50 110 GLY A N 1
ATOM 895 C CA . GLY A 1 110 ? 14.441 -3.757 -26.102 1.00 73.50 110 GLY A CA 1
ATOM 896 C C . GLY A 1 110 ? 14.271 -2.230 -26.085 1.00 73.50 110 GLY A C 1
ATOM 897 O O . GLY A 1 110 ? 14.599 -1.576 -27.070 1.00 73.50 110 GLY A O 1
ATOM 898 N N . TYR A 1 111 ? 13.791 -1.637 -24.986 1.00 63.16 111 TYR A N 1
ATOM 899 C CA . TYR A 1 111 ? 13.714 -0.179 -24.843 1.00 63.16 111 TYR A CA 1
ATOM 900 C C . TYR A 1 111 ? 15.096 0.402 -24.545 1.00 63.16 111 TYR A C 1
ATOM 902 O O . TYR A 1 111 ? 15.481 0.564 -23.382 1.00 63.16 111 TYR A O 1
ATOM 910 N N . VAL A 1 112 ? 15.822 0.739 -25.609 1.00 46.84 112 VAL A N 1
ATOM 911 C CA . VAL A 1 112 ? 16.993 1.612 -25.533 1.00 46.84 112 VAL A CA 1
ATOM 912 C C . VAL A 1 112 ? 16.504 3.008 -25.147 1.00 46.84 112 VAL A C 1
ATOM 914 O O . VAL A 1 112 ? 15.768 3.646 -25.893 1.00 46.84 112 VAL A O 1
ATOM 917 N N . THR A 1 113 ? 16.872 3.459 -23.952 1.00 44.38 113 THR A N 1
ATOM 918 C CA . THR A 1 113 ? 16.841 4.882 -23.610 1.00 44.38 113 THR A CA 1
ATOM 919 C C . THR A 1 113 ? 18.216 5.440 -23.936 1.00 44.38 113 THR A C 1
ATOM 921 O O . THR A 1 113 ? 19.169 5.114 -23.221 1.00 44.38 113 THR A O 1
ATOM 924 N N . GLU A 1 114 ? 18.301 6.205 -25.023 1.00 37.06 114 GLU A N 1
ATOM 925 C CA . GLU A 1 114 ? 19.401 7.151 -25.262 1.00 37.06 114 GLU A CA 1
ATOM 926 C C . GLU A 1 114 ? 19.459 8.210 -24.142 1.00 37.06 114 GLU A C 1
ATOM 928 O O . GLU A 1 114 ? 18.380 8.550 -23.596 1.00 37.06 114 GLU A O 1
#

pLDDT: mean 83.75, std 19.8, range [36.44, 98.25]

Foldseek 3Di:
DVVLQVCCCPVVVRQCCPQLHPLRFPLVLQQKFKDFDPVQWQCVVPVPVVCVVDPLNQWDDDDRGIGRDNRSSHRPPDPPVQVVRPSNGIDTDDPVSRVVSSVVRCVVVVPDDD

Secondary structure (DSSP, 8-state):
-THHHHTTTTSSSS----TT-TT-S-GGG-----EE-TTT--GGGTTTHHHHT-TT--EEEETTEEEES-GGGSPTT--TTGGG-TT--EE---HHHHHHHHHHHHHHTT----

Sequence (114 aa):
MEEKYLAAERYYGEKVIAPQNPFGFPRIEISWYPTIDPQKCDPSKCDYFCVEYCHMKVFERVGDKVQVVDPHNCNVPSQSCAPRCPTGAISFPSQKELKRQLRELRKKYGYVTE